Protein 1T5N (pdb70)

Sequence (7 aa):
WDTGDDGWDTGDDGWDTGDDGWDTGDDGWDTGDDGWDTGDDGWDTGDDGWDTGDDGWDTGDDGWDTGDDGWDTGDDGWDTGDDGWDTGDDGWDTGDDGWDTGDDGWDTGDDGWDTGDDG

Solvent-accessible surface area: 1669 Å² total

Secondary structure (DSSP, 8-state):
-------

Foldseek 3Di:
DDPPPVD

Structure (mmCIF, N/CA/C/O backbone):
data_1T5N
#
_entry.id   1T5N
#
_cell.length_a   1.000
_cell.length_b   1.000
_cell.length_c   1.000
_cell.angle_alpha   90.00
_cell.angle_beta   90.00
_cell.angle_gamma   90.00
#
_symmetry.space_group_name_H-M   'P 1'
#
loop_
_entity.id
_entity.type
_entity.pdbx_description
1 polymer DAPTOMYCIN
2 non-polymer 'DECANOIC ACID'
#
loop_
_atom_site.group_PDB
_atom_site.id
_atom_site.type_symbol
_atom_site.label_atom_id
_atom_site.label_alt_id
_atom_site.label_comp_id
_atom_site.label_asym_id
_atom_site.label_entity_id
_atom_site.label_seq_id
_atom_site.pdbx_PDB_ins_code
_atom_site.Cartn_x
_atom_site.Cartn_y
_atom_site.Cartn_z
_atom_site.occupancy
_atom_site.B_iso_or_equiv
_atom_site.auth_seq_id
_atom_site.auth_comp_id
_atom_site.auth_asym_id
_atom_site.auth_atom_id
_atom_site.pdbx_PDB_model_num
ATOM 1 N N . TRP A 1 1 ? -2.272 -6.540 0.733 1.00 0.00 2 TRP A N 1
ATOM 2 C CA . TRP A 1 1 ? -2.764 -5.636 -0.342 1.00 0.00 2 TRP A CA 1
ATOM 3 C C . TRP A 1 1 ? -1.648 -5.474 -1.423 1.00 0.00 2 TRP A C 1
ATOM 4 O O . TRP A 1 1 ? -1.823 -5.971 -2.537 1.00 0.00 2 TRP A O 1
ATOM 39 N N . ASP A 1 3 ? 0.843 -2.058 -1.561 1.00 0.00 4 ASP A N 1
ATOM 40 C CA . ASP A 1 3 ? 1.298 -0.686 -1.914 1.00 0.00 4 ASP A CA 1
ATOM 41 C C . ASP A 1 3 ? 2.580 -0.335 -1.096 1.00 0.00 4 ASP A C 1
ATOM 42 O O . ASP A 1 3 ? 3.623 -0.953 -1.317 1.00 0.00 4 ASP A O 1
ATOM 51 N N . THR A 1 4 ? 2.565 0.623 -0.142 1.00 0.00 5 THR A N 1
ATOM 52 C CA . THR A 1 4 ? 3.752 1.371 0.358 1.00 0.00 5 THR A CA 1
ATOM 53 C C . THR A 1 4 ? 3.648 2.903 0.085 1.00 0.00 5 THR A C 1
ATOM 54 O O . THR A 1 4 ? 3.981 3.327 -1.026 1.00 0.00 5 THR A O 1
ATOM 64 N N . GLY A 1 5 ? 3.207 3.776 1.013 1.00 0.00 6 GLY A N 1
ATOM 65 C CA . GLY A 1 5 ? 3.220 5.256 0.877 1.00 0.00 6 GLY A CA 1
ATOM 66 C C . GLY A 1 5 ? 2.155 5.669 -0.182 1.00 0.00 6 GLY A C 1
ATOM 67 O O . GLY A 1 5 ? 1.416 4.796 -0.646 1.00 0.00 6 GLY A O 1
ATOM 90 N N . ASP A 1 7 ? 0.449 5.694 -3.392 1.00 0.00 8 ASP A N 1
ATOM 91 C CA . ASP A 1 7 ? -0.964 6.155 -3.340 1.00 0.00 8 ASP A CA 1
ATOM 92 C C . ASP A 1 7 ? -1.853 4.979 -2.826 1.00 0.00 8 ASP A C 1
ATOM 93 O O . ASP A 1 7 ? -1.302 4.010 -2.296 1.00 0.00 8 ASP A O 1
ATOM 112 N N . ASP A 1 9 ? -6.308 3.119 -2.079 1.00 0.00 10 ASP A N 1
ATOM 113 C CA . ASP A 1 9 ? -7.734 3.343 -1.709 1.00 0.00 10 ASP A CA 1
ATOM 114 C C . ASP A 1 9 ? -7.855 3.481 -0.158 1.00 0.00 10 ASP A C 1
ATOM 115 O O . ASP A 1 9 ? -8.968 3.666 0.338 1.00 0.00 10 ASP A O 1
ATOM 124 N N . GLY A 1 10 ? -6.789 3.320 0.652 1.00 0.00 11 GLY A N 1
ATOM 125 C CA . GLY A 1 10 ? -6.734 3.677 2.095 1.00 0.00 11 GLY A CA 1
ATOM 126 C C . GLY A 1 10 ? -5.297 4.151 2.473 1.00 0.00 11 GLY A C 1
ATOM 127 O O . GLY A 1 10 ? -5.150 5.280 2.946 1.00 0.00 11 GLY A O 1
ATOM 214 N N . TRP A 1 1 ? 2.529 -8.456 -2.486 1.00 0.00 2 TRP A N 2
ATOM 215 C CA . TRP A 1 1 ? 1.177 -8.139 -1.952 1.00 0.00 2 TRP A CA 2
ATOM 216 C C . TRP A 1 1 ? 1.090 -6.609 -1.651 1.00 0.00 2 TRP A C 2
ATOM 217 O O . TRP A 1 1 ? 0.724 -5.848 -2.550 1.00 0.00 2 TRP A O 2
ATOM 252 N N . ASP A 1 3 ? 0.472 -2.387 -0.455 1.00 0.00 4 ASP A N 2
ATO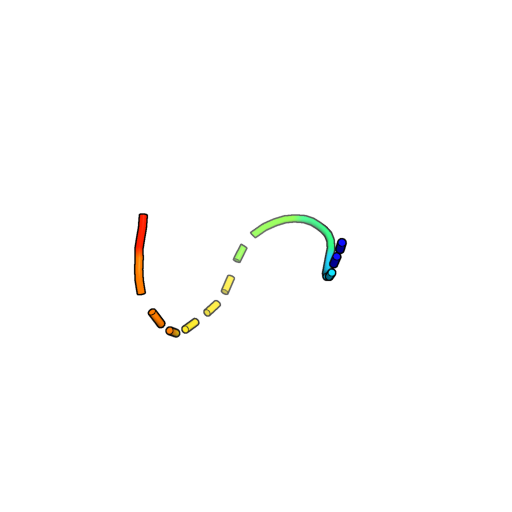M 253 C CA . ASP A 1 3 ? 0.440 -1.292 -1.463 1.00 0.00 4 ASP A CA 2
ATOM 254 C C . ASP A 1 3 ? 1.706 -0.399 -1.290 1.00 0.00 4 ASP A C 2
ATOM 255 O O . ASP A 1 3 ? 2.361 -0.089 -2.287 1.00 0.00 4 ASP A O 2
ATOM 264 N N . THR A 1 4 ? 2.129 0.009 -0.072 1.00 0.00 5 THR A N 2
ATOM 265 C CA . THR A 1 4 ? 3.495 0.507 0.242 1.00 0.00 5 THR A CA 2
ATOM 266 C C . THR A 1 4 ? 3.654 2.029 -0.067 1.00 0.00 5 THR A C 2
ATOM 267 O O . THR A 1 4 ? 3.969 2.376 -1.206 1.00 0.00 5 THR A O 2
ATOM 277 N N . GLY A 1 5 ? 3.388 2.977 0.855 1.00 0.00 6 GLY A N 2
ATOM 278 C CA . GLY A 1 5 ? 3.740 4.415 0.739 1.00 0.00 6 GLY A CA 2
ATOM 279 C C . GLY A 1 5 ? 2.610 5.154 -0.040 1.00 0.00 6 GLY A C 2
ATOM 280 O O . GLY A 1 5 ? 1.446 4.773 0.114 1.00 0.00 6 GLY A O 2
ATOM 303 N N . ASP A 1 7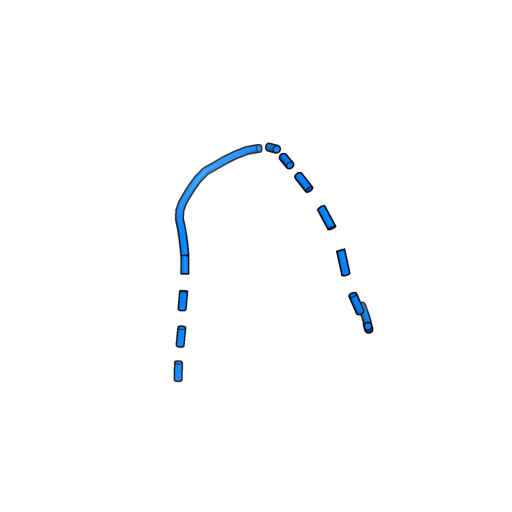 ? -0.352 6.413 -2.249 1.00 0.00 8 ASP A N 2
ATOM 304 C CA . ASP A 1 7 ? -1.521 5.969 -3.055 1.00 0.00 8 ASP A CA 2
ATOM 305 C C . ASP A 1 7 ? -2.306 4.889 -2.249 1.00 0.00 8 ASP A C 2
ATOM 306 O O . ASP A 1 7 ? -1.739 4.313 -1.320 1.00 0.00 8 ASP A O 2
ATOM 325 N N . ASP A 1 9 ? -7.025 4.002 -1.184 1.00 0.00 10 ASP A N 2
ATOM 326 C CA . ASP A 1 9 ? -8.290 4.777 -1.049 1.00 0.00 10 ASP A CA 2
ATOM 327 C C . ASP A 1 9 ? -8.367 5.416 0.376 1.00 0.00 10 ASP A C 2
ATOM 328 O O . ASP A 1 9 ? -9.342 6.106 0.673 1.00 0.00 10 ASP A O 2
ATOM 337 N N . GLY A 1 10 ? -7.397 5.195 1.292 1.00 0.00 11 GLY A N 2
ATOM 338 C CA . GLY A 1 10 ? -7.059 6.065 2.448 1.00 0.00 11 GLY A CA 2
ATOM 339 C C . GLY A 1 10 ? -5.833 6.964 2.095 1.00 0.00 11 GLY A C 2
ATOM 340 O O . GLY A 1 10 ? -6.030 8.019 1.484 1.00 0.00 11 GLY A O 2
ATOM 427 N N . TRP A 1 1 ? -1.836 -6.801 -2.509 1.00 0.00 2 TRP A N 3
ATOM 428 C CA . TRP A 1 1 ? -0.756 -5.969 -3.102 1.00 0.00 2 TRP A CA 3
ATOM 429 C C . TRP A 1 1 ? 0.408 -5.825 -2.071 1.00 0.00 2 TRP A C 3
ATOM 430 O O . TRP A 1 1 ? 1.387 -6.567 -2.166 1.00 0.00 2 TRP A O 3
ATOM 465 N N . ASP A 1 3 ? 1.139 -2.001 -1.187 1.00 0.00 4 ASP A N 3
ATOM 466 C CA . ASP A 1 3 ? 1.502 -0.893 -2.113 1.00 0.00 4 ASP A CA 3
ATOM 467 C C . ASP A 1 3 ? 2.461 0.095 -1.381 1.00 0.00 4 ASP A C 3
ATOM 468 O O . ASP A 1 3 ? 3.421 0.562 -1.994 1.00 0.00 4 ASP A O 3
ATOM 477 N N . THR A 1 4 ? 2.243 0.484 -0.106 1.00 0.00 5 THR A N 3
ATOM 478 C CA . THR A 1 4 ? 3.292 0.955 0.839 1.00 0.00 5 THR A CA 3
ATOM 479 C C . THR A 1 4 ? 3.483 2.503 0.788 1.00 0.00 5 THR A C 3
ATOM 480 O O . THR A 1 4 ? 4.322 2.985 0.020 1.00 0.00 5 THR A O 3
ATOM 490 N N . GLY A 1 5 ? 2.672 3.337 1.469 1.00 0.00 6 GLY A N 3
ATOM 491 C CA . GLY A 1 5 ? 2.531 4.796 1.222 1.00 0.00 6 GLY A CA 3
ATOM 492 C C . GLY A 1 5 ? 2.295 5.032 -0.299 1.00 0.00 6 GLY A C 3
ATOM 493 O O . GLY A 1 5 ? 2.029 4.064 -1.017 1.00 0.00 6 GLY A O 3
ATOM 516 N N . ASP A 1 7 ? 0.517 4.894 -3.267 1.00 0.00 8 ASP A N 3
ATOM 517 C CA . ASP A 1 7 ? -0.691 4.284 -3.886 1.00 0.00 8 ASP A CA 3
ATOM 518 C C . ASP A 1 7 ? -1.550 3.626 -2.764 1.00 0.00 8 ASP A C 3
ATOM 519 O O . ASP A 1 7 ? -0.999 3.298 -1.711 1.00 0.00 8 ASP A O 3
ATOM 538 N N . ASP A 1 9 ? -5.958 3.001 -0.922 1.00 0.00 10 ASP A N 3
ATOM 539 C CA . ASP A 1 9 ? -7.207 3.799 -0.754 1.00 0.00 10 ASP A CA 3
ATOM 540 C C . ASP A 1 9 ? -6.996 4.880 0.357 1.00 0.00 10 ASP A C 3
ATOM 541 O O . ASP A 1 9 ? -7.755 5.850 0.397 1.00 0.00 10 ASP A O 3
ATOM 550 N N . GLY A 1 10 ? -5.934 4.833 1.186 1.00 0.00 11 GLY A N 3
ATOM 551 C CA . GLY A 1 10 ? -5.785 5.619 2.440 1.00 0.00 11 GLY A CA 3
ATOM 552 C C . GLY A 1 10 ? -6.150 4.737 3.672 1.00 0.00 11 GLY A C 3
ATOM 553 O O . GLY A 1 10 ? -7.342 4.549 3.933 1.00 0.00 11 GLY A O 3
ATOM 640 N N . TRP A 1 1 ? 1.126 -6.052 -3.836 1.00 0.00 2 TRP A N 4
ATOM 641 C CA . TRP A 1 1 ? -0.168 -6.370 -3.155 1.00 0.00 2 TRP A CA 4
ATOM 642 C C . TRP A 1 1 ? -0.331 -5.344 -1.985 1.00 0.00 2 TRP A C 4
ATOM 643 O O . TRP A 1 1 ? -0.942 -4.289 -2.245 1.00 0.00 2 TRP A O 4
ATOM 678 N N . ASP A 1 3 ? 0.087 -2.136 -0.513 1.00 0.00 4 ASP A N 4
ATOM 679 C CA . ASP A 1 3 ? 0.177 -0.987 -1.455 1.00 0.00 4 ASP A CA 4
ATOM 680 C C . ASP A 1 3 ? 1.415 -0.114 -1.090 1.00 0.00 4 ASP A C 4
ATOM 681 O O . ASP A 1 3 ? 2.111 0.343 -1.999 1.00 0.00 4 ASP A O 4
ATOM 690 N N . THR A 1 4 ? 1.679 0.251 0.183 1.00 0.00 5 THR A N 4
ATOM 691 C CA . THR A 1 4 ? 3.021 0.629 0.706 1.00 0.00 5 THR A CA 4
ATOM 692 C C . THR A 1 4 ? 3.312 2.155 0.550 1.00 0.00 5 THR A C 4
ATOM 693 O O . THR A 1 4 ? 4.211 2.548 -0.202 1.00 0.00 5 THR A O 4
ATOM 703 N N . GLY A 1 5 ? 2.636 3.073 1.275 1.00 0.00 6 GLY A N 4
ATOM 704 C CA . GLY A 1 5 ? 2.639 4.537 1.024 1.00 0.00 6 GLY A CA 4
ATOM 705 C C . GLY A 1 5 ? 2.320 4.794 -0.479 1.00 0.00 6 GLY A C 4
ATOM 706 O O . GLY A 1 5 ? 1.814 3.887 -1.143 1.00 0.00 6 GLY A O 4
ATOM 729 N N . AS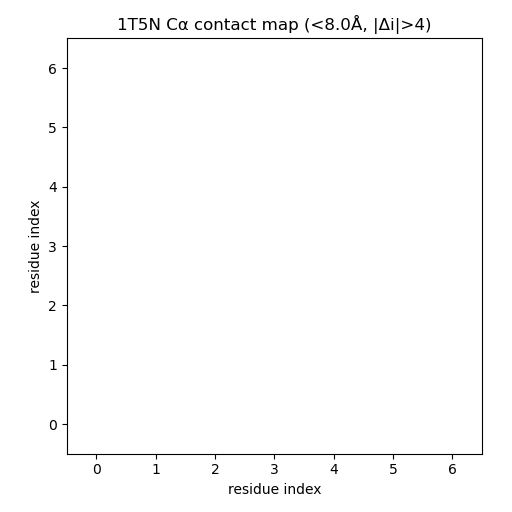P A 1 7 ? 0.076 5.699 -3.681 1.00 0.00 8 ASP A N 4
ATOM 730 C CA . ASP A 1 7 ? -1.370 5.688 -4.038 1.00 0.00 8 ASP A CA 4
ATOM 731 C C . ASP A 1 7 ? -2.107 4.681 -3.103 1.00 0.00 8 ASP A C 4
ATOM 732 O O . ASP A 1 7 ? -1.446 3.799 -2.547 1.00 0.00 8 ASP A O 4
ATOM 751 N N . ASP A 1 9 ? -6.644 2.944 -1.879 1.00 0.00 10 ASP A N 4
ATOM 752 C CA . ASP A 1 9 ? -7.914 3.345 -1.218 1.00 0.00 10 ASP A CA 4
ATOM 753 C C . ASP A 1 9 ? -7.591 4.400 -0.092 1.00 0.00 10 ASP A C 4
ATOM 754 O O . ASP A 1 9 ? -7.810 5.592 -0.301 1.00 0.00 10 ASP A O 4
ATOM 763 N N . GLY A 1 10 ? -6.969 4.000 1.031 1.00 0.00 11 GLY A N 4
ATOM 764 C CA . GLY A 1 10 ? -6.822 4.779 2.288 1.00 0.00 11 GLY A CA 4
ATOM 765 C C . GLY A 1 10 ? -5.464 5.542 2.290 1.00 0.00 11 GLY A C 4
ATOM 766 O O . GLY A 1 10 ? -5.476 6.775 2.372 1.00 0.00 11 GLY A O 4
ATOM 853 N N . TRP A 1 1 ? -1.975 -7.483 -0.111 1.00 0.00 2 TRP A N 5
A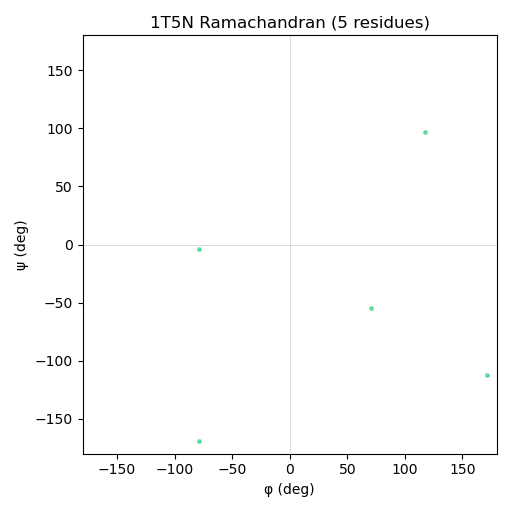TOM 854 C CA . TRP A 1 1 ? -2.781 -6.424 -0.767 1.00 0.00 2 TRP A CA 5
ATOM 855 C C . TRP A 1 1 ? -1.883 -5.318 -1.416 1.00 0.00 2 TRP A C 5
ATOM 856 O O . TRP A 1 1 ? -1.507 -5.460 -2.580 1.00 0.00 2 TRP A O 5
ATOM 891 N N . ASP A 1 3 ? 0.515 -1.102 -1.674 1.00 0.00 4 ASP A N 5
ATOM 892 C CA . ASP A 1 3 ? 1.716 -0.701 -2.454 1.00 0.00 4 ASP A CA 5
ATOM 893 C C . ASP A 1 3 ? 2.913 -0.467 -1.483 1.00 0.00 4 ASP A C 5
ATOM 894 O O . ASP A 1 3 ? 3.917 -1.174 -1.597 1.00 0.00 4 ASP A O 5
ATOM 903 N N . THR A 1 4 ? 2.926 0.547 -0.595 1.00 0.00 5 THR A N 5
ATOM 904 C CA . THR A 1 4 ? 4.140 1.139 0.030 1.00 0.00 5 THR A CA 5
ATOM 905 C C . THR A 1 4 ? 4.257 2.673 -0.228 1.00 0.00 5 THR A C 5
ATOM 906 O O . THR A 1 4 ? 4.655 3.062 -1.329 1.00 0.00 5 THR A O 5
ATOM 916 N N . GLY A 1 5 ? 3.883 3.585 0.693 1.00 0.00 6 GLY A N 5
ATOM 917 C CA . GLY A 1 5 ? 4.188 5.038 0.645 1.00 0.00 6 GLY A CA 5
ATOM 918 C C . GLY A 1 5 ? 2.937 5.796 0.106 1.00 0.00 6 GLY A C 5
ATOM 919 O O . GLY A 1 5 ? 1.819 5.320 0.333 1.00 0.00 6 GLY A O 5
ATOM 942 N N . ASP A 1 7 ? -0.280 6.920 -1.858 1.00 0.00 8 ASP A N 5
ATOM 943 C CA . ASP A 1 7 ? -1.396 6.316 -2.634 1.00 0.00 8 ASP A CA 5
ATOM 944 C C . ASP A 1 7 ? -1.984 5.122 -1.820 1.00 0.00 8 ASP A C 5
ATOM 945 O O . ASP A 1 7 ? -1.816 5.098 -0.598 1.00 0.00 8 ASP A O 5
ATOM 964 N N . ASP A 1 9 ? -5.494 1.831 -1.394 1.00 0.00 10 ASP A N 5
ATOM 965 C CA . ASP A 1 9 ? -6.971 1.752 -1.574 1.00 0.00 10 ASP A CA 5
ATOM 966 C C . ASP A 1 9 ? -7.683 2.514 -0.412 1.00 0.00 10 ASP A C 5
ATOM 967 O O . ASP A 1 9 ? -8.914 2.574 -0.403 1.00 0.00 10 ASP A O 5
ATOM 976 N N . GLY A 1 10 ? -6.988 3.036 0.623 1.00 0.00 11 GLY A N 5
ATOM 977 C CA . GLY A 1 10 ? -7.541 3.988 1.625 1.00 0.00 11 GLY A CA 5
ATOM 978 C C . GLY A 1 10 ? -6.421 4.480 2.591 1.00 0.00 11 GLY A C 5
ATOM 979 O O . GLY A 1 10 ? -6.730 4.827 3.733 1.00 0.00 11 GLY A O 5
ATOM 1066 N N . TRP A 1 1 ? -2.094 -7.226 -1.622 1.00 0.00 2 TRP A N 6
ATOM 1067 C CA . TRP A 1 1 ? -0.787 -6.722 -2.118 1.00 0.00 2 TRP A CA 6
ATOM 1068 C C . TRP A 1 1 ? 0.026 -6.138 -0.922 1.00 0.00 2 TRP A C 6
ATOM 1069 O O . TRP A 1 1 ? 0.996 -6.763 -0.491 1.00 0.00 2 TRP A O 6
ATOM 1104 N N . ASP A 1 3 ? 0.434 -1.657 -0.512 1.00 0.00 4 ASP A N 6
ATOM 1105 C CA . ASP A 1 3 ? 0.520 -0.694 -1.644 1.00 0.00 4 ASP A CA 6
ATOM 1106 C C . ASP A 1 3 ? 1.875 0.074 -1.564 1.00 0.00 4 ASP A C 6
ATOM 1107 O O . ASP A 1 3 ? 2.521 0.251 -2.600 1.00 0.00 4 ASP A O 6
ATOM 1116 N N . THR A 1 4 ? 2.352 0.568 -0.402 1.00 0.00 5 THR A N 6
ATOM 1117 C CA . THR A 1 4 ? 3.778 0.891 -0.126 1.00 0.00 5 THR A CA 6
ATOM 1118 C C . THR A 1 4 ? 4.092 2.406 -0.318 1.00 0.00 5 THR A C 6
ATOM 1119 O O . THR A 1 4 ? 4.459 2.810 -1.427 1.00 0.00 5 THR A O 6
ATOM 1129 N N . GLY A 1 5 ? 3.921 3.302 0.676 1.00 0.00 6 GLY A N 6
ATOM 1130 C CA . GLY A 1 5 ? 4.121 4.769 0.563 1.00 0.00 6 GLY A CA 6
ATOM 1131 C C . GLY A 1 5 ? 2.982 5.371 -0.312 1.00 0.00 6 GLY A C 6
ATOM 1132 O O . GLY A 1 5 ? 2.020 4.657 -0.606 1.00 0.00 6 GLY A O 6
ATOM 1155 N N . ASP A 1 7 ? 0.103 5.864 -2.304 1.00 0.00 8 ASP A N 6
ATOM 1156 C CA . ASP A 1 7 ? -0.846 5.419 -3.362 1.00 0.00 8 ASP A CA 6
ATOM 1157 C C . ASP A 1 7 ? -2.048 4.695 -2.683 1.00 0.00 8 ASP A C 6
ATOM 1158 O O . ASP A 1 7 ? -1.887 4.203 -1.563 1.00 0.00 8 ASP A O 6
ATOM 1177 N N . ASP A 1 9 ? -6.615 3.425 -2.138 1.00 0.00 10 ASP A N 6
ATOM 1178 C CA . ASP A 1 9 ? -7.895 4.064 -1.717 1.00 0.00 10 ASP A CA 6
ATOM 1179 C C . ASP A 1 9 ? -7.840 4.397 -0.192 1.00 0.00 10 ASP A C 6
ATOM 1180 O O . ASP A 1 9 ? -8.706 5.129 0.289 1.00 0.00 10 ASP A O 6
ATOM 1189 N N . GLY A 1 10 ? -6.826 3.969 0.588 1.00 0.00 11 GLY A N 6
ATOM 1190 C CA . GLY A 1 10 ? -6.749 4.132 2.065 1.00 0.00 11 GLY A CA 6
ATOM 1191 C C . GLY A 1 10 ? -5.824 3.042 2.686 1.00 0.00 11 GLY A C 6
ATOM 1192 O O . GLY A 1 10 ? -6.287 1.915 2.881 1.00 0.00 11 GLY A O 6
ATOM 1279 N N . TRP A 1 1 ? -4.407 -5.802 0.184 1.00 0.00 2 TRP A N 7
ATOM 1280 C CA . TRP A 1 1 ? -3.071 -6.214 -0.323 1.00 0.00 2 TRP A CA 7
ATOM 1281 C C . TRP A 1 1 ? -2.007 -5.168 0.143 1.00 0.00 2 TRP A C 7
ATOM 1282 O O . TRP A 1 1 ? -1.523 -5.287 1.270 1.00 0.00 2 TRP A O 7
ATOM 1317 N N . ASP A 1 3 ? -0.621 -0.686 -0.345 1.00 0.00 4 ASP A N 7
ATOM 1318 C CA . ASP A 1 3 ? -0.046 -0.327 -1.670 1.00 0.00 4 ASP A CA 7
ATOM 1319 C C . ASP A 1 3 ? 1.468 0.012 -1.499 1.00 0.00 4 ASP A C 7
ATOM 1320 O O . ASP A 1 3 ? 2.287 -0.530 -2.243 1.00 0.00 4 ASP A O 7
ATOM 1329 N N . THR A 1 4 ? 1.896 0.918 -0.595 1.00 0.00 5 THR A N 7
ATOM 1330 C CA . THR A 1 4 ? 3.303 1.375 -0.434 1.00 0.00 5 THR A CA 7
ATOM 1331 C C . THR A 1 4 ? 3.446 2.922 -0.558 1.00 0.00 5 THR A C 7
ATOM 1332 O O . THR A 1 4 ? 3.509 3.424 -1.681 1.00 0.00 5 THR A O 7
ATOM 1342 N N . GLY A 1 5 ? 3.497 3.728 0.524 1.00 0.00 6 GLY A N 7
ATOM 1343 C CA . GLY A 1 5 ? 3.930 5.149 0.519 1.00 0.00 6 GLY A CA 7
ATOM 1344 C C . GLY A 1 5 ? 2.765 6.030 -0.020 1.00 0.00 6 GLY A C 7
ATOM 1345 O O . GLY A 1 5 ? 1.607 5.622 0.100 1.00 0.00 6 GLY A O 7
ATOM 1368 N N . ASP A 1 7 ? -0.415 7.277 -1.581 1.00 0.00 8 ASP A N 7
ATOM 1369 C CA . ASP A 1 7 ? -1.583 7.088 -2.484 1.00 0.00 8 ASP A CA 7
ATOM 1370 C C . ASP A 1 7 ? -1.946 5.571 -2.520 1.00 0.00 8 ASP A C 7
ATOM 1371 O O . ASP A 1 7 ? -1.199 4.770 -1.957 1.00 0.00 8 ASP A O 7
ATOM 1390 N N . ASP A 1 9 ? -5.327 2.158 -3.042 1.00 0.00 10 ASP A N 7
ATOM 1391 C CA . ASP A 1 9 ? -6.721 1.830 -2.628 1.00 0.00 10 ASP A CA 7
ATOM 1392 C C . ASP A 1 9 ? -6.779 1.648 -1.077 1.00 0.00 10 ASP A C 7
ATOM 1393 O O . ASP A 1 9 ? -7.880 1.624 -0.522 1.00 0.00 10 ASP A O 7
ATOM 1402 N N . GLY A 1 10 ? -5.659 1.640 -0.324 1.00 0.00 11 GLY A N 7
ATOM 1403 C CA . GLY A 1 10 ? -5.597 1.365 1.136 1.00 0.00 11 GLY A CA 7
ATOM 1404 C C . GLY A 1 10 ? -5.008 2.601 1.886 1.00 0.00 11 GLY A C 7
ATOM 1405 O O . GLY A 1 10 ? -5.686 3.631 1.946 1.00 0.00 11 GLY A O 7
ATOM 1492 N N . TRP A 1 1 ? -1.399 -7.987 -0.068 1.00 0.00 2 TRP A N 8
ATOM 1493 C CA . TRP A 1 1 ? -2.088 -6.668 -0.038 1.00 0.00 2 TRP A CA 8
ATOM 1494 C C . TRP A 1 1 ? -1.276 -5.645 -0.892 1.00 0.00 2 TRP A C 8
ATOM 1495 O O . TRP A 1 1 ? -1.743 -5.252 -1.963 1.00 0.00 2 TRP A O 8
ATOM 1530 N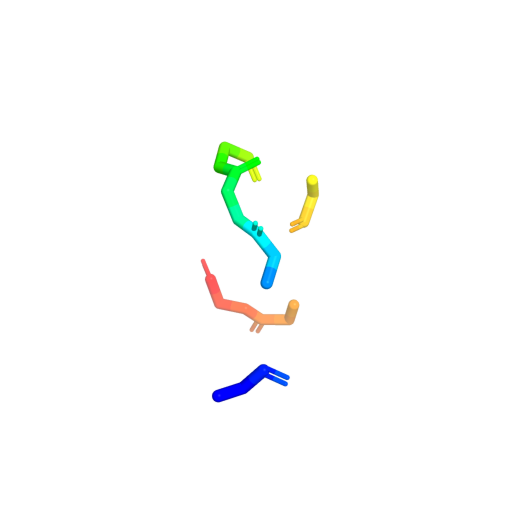 N . ASP A 1 3 ? 0.149 -1.286 -0.184 1.00 0.00 4 ASP A N 8
ATOM 1531 C CA . ASP A 1 3 ? 0.735 -0.724 -1.430 1.00 0.00 4 ASP A CA 8
ATOM 1532 C C . ASP A 1 3 ? 2.211 -0.298 -1.164 1.00 0.00 4 ASP A C 8
ATOM 1533 O O . ASP A 1 3 ? 3.118 -0.906 -1.736 1.00 0.00 4 ASP A O 8
ATOM 1542 N N . THR A 1 4 ? 2.530 0.634 -0.240 1.00 0.00 5 THR A N 8
ATOM 1543 C CA . THR A 1 4 ? 3.824 1.363 -0.150 1.00 0.00 5 THR A CA 8
ATOM 1544 C C . THR A 1 4 ? 3.659 2.898 -0.369 1.00 0.00 5 THR A C 8
ATOM 1545 O O . THR A 1 4 ? 3.493 3.317 -1.518 1.00 0.00 5 THR A O 8
ATOM 1555 N N . GLY A 1 5 ? 3.585 3.769 0.658 1.00 0.00 6 GLY A N 8
ATOM 1556 C CA . GLY A 1 5 ? 3.924 5.213 0.590 1.00 0.00 6 GLY A CA 8
ATOM 1557 C C . GLY A 1 5 ? 2.810 5.962 -0.201 1.00 0.00 6 GLY A C 8
ATOM 1558 O O . GLY A 1 5 ? 1.658 5.520 -0.150 1.00 0.00 6 GLY A O 8
ATOM 1581 N N . ASP A 1 7 ? 0.088 6.990 -2.906 1.00 0.00 8 ASP A N 8
ATOM 1582 C CA . ASP A 1 7 ? -0.813 6.395 -3.935 1.00 0.00 8 ASP A CA 8
ATOM 1583 C C . ASP A 1 7 ? -1.758 5.373 -3.227 1.00 0.00 8 ASP A C 8
ATOM 1584 O O . ASP A 1 7 ? -1.221 4.540 -2.472 1.00 0.00 8 ASP A O 8
ATOM 1603 N N . ASP A 1 9 ? -6.371 3.891 -2.094 1.00 0.00 10 ASP A N 8
ATOM 1604 C CA . ASP A 1 9 ? -7.770 4.266 -1.742 1.00 0.00 10 ASP A CA 8
ATOM 1605 C C . ASP A 1 9 ? -8.011 4.026 -0.216 1.00 0.00 10 ASP A C 8
ATOM 1606 O O . ASP A 1 9 ? -8.994 4.540 0.321 1.00 0.00 10 ASP A O 8
ATOM 1615 N N . GLY A 1 10 ? -7.116 3.360 0.542 1.00 0.00 11 GLY A N 8
ATOM 1616 C CA . GLY A 1 10 ? -7.340 2.901 1.938 1.00 0.00 11 GLY A CA 8
ATOM 1617 C C . GLY A 1 10 ? -6.054 3.141 2.789 1.00 0.00 11 GLY A C 8
ATOM 1618 O O . GLY A 1 10 ? -6.159 3.717 3.874 1.00 0.00 11 GLY A O 8
ATOM 1705 N N . TRP A 1 1 ? 0.662 -8.587 -2.577 1.00 0.00 2 TRP A N 9
ATOM 1706 C CA . TRP A 1 1 ? 1.718 -7.545 -2.474 1.00 0.00 2 TRP A CA 9
ATOM 1707 C C . TRP A 1 1 ? 1.599 -6.831 -1.091 1.00 0.00 2 TRP A C 9
ATOM 1708 O O . TRP A 1 1 ? 2.228 -7.283 -0.131 1.00 0.00 2 TRP A O 9
ATOM 1743 N N . ASP A 1 3 ? 0.481 -2.293 -0.559 1.00 0.00 4 ASP A N 9
ATOM 1744 C CA . ASP A 1 3 ? 0.694 -1.183 -1.527 1.00 0.00 4 ASP A CA 9
ATOM 1745 C C . ASP A 1 3 ? 1.985 -0.401 -1.136 1.00 0.00 4 ASP A C 9
ATOM 1746 O O . ASP A 1 3 ? 2.774 -0.065 -2.022 1.00 0.00 4 ASP A O 9
ATOM 1755 N N . THR A 1 4 ? 2.264 -0.078 0.147 1.00 0.00 5 THR A N 9
ATOM 1756 C CA . THR A 1 4 ? 3.634 0.135 0.693 1.00 0.00 5 THR A CA 9
ATOM 1757 C C . THR A 1 4 ? 4.227 1.518 0.275 1.00 0.00 5 THR A C 9
ATOM 1758 O O . THR A 1 4 ? 5.265 1.576 -0.392 1.00 0.00 5 THR A O 9
ATOM 1768 N N . GLY A 1 5 ? 3.666 2.674 0.692 1.00 0.00 6 GLY A N 9
ATOM 1769 C CA . GLY A 1 5 ? 3.984 4.024 0.157 1.00 0.00 6 GLY A CA 9
ATOM 1770 C C . GLY A 1 5 ? 2.654 4.758 -0.185 1.00 0.00 6 GLY A C 9
ATOM 1771 O O . GLY A 1 5 ? 1.589 4.274 0.208 1.00 0.00 6 GLY A O 9
ATOM 1794 N N . ASP A 1 7 ? -0.307 6.411 -2.456 1.00 0.00 8 ASP A N 9
ATOM 1795 C CA . ASP A 1 7 ? -1.746 6.483 -2.835 1.00 0.00 8 ASP A CA 9
ATOM 1796 C C . ASP A 1 7 ? -2.455 5.178 -2.359 1.00 0.00 8 ASP A C 9
ATOM 1797 O O . ASP A 1 7 ? -1.760 4.224 -2.000 1.00 0.00 8 ASP A O 9
ATOM 1816 N N . ASP A 1 9 ? -6.884 3.513 -1.293 1.00 0.00 10 ASP A N 9
ATOM 1817 C CA . ASP A 1 9 ? -8.295 3.931 -1.053 1.00 0.00 10 ASP A CA 9
ATOM 1818 C C . ASP A 1 9 ? -8.368 4.818 0.229 1.00 0.00 10 ASP A C 9
ATOM 1819 O O . ASP A 1 9 ? -9.449 5.315 0.551 1.00 0.00 10 ASP A O 9
ATOM 1828 N N . GLY A 1 10 ? -7.279 5.046 0.993 1.00 0.00 11 GLY A N 9
ATOM 1829 C CA . GLY A 1 10 ? -7.253 5.871 2.231 1.00 0.00 11 GLY A CA 9
ATOM 1830 C C . GLY A 1 10 ? -5.846 6.519 2.413 1.00 0.00 11 GLY A C 9
ATOM 1831 O O . GLY A 1 10 ? -5.771 7.734 2.611 1.00 0.00 11 GLY A O 9
ATOM 1918 N N . TRP A 1 1 ? 2.144 -8.396 -0.786 1.00 0.00 2 TRP A N 10
ATOM 1919 C CA . TRP A 1 1 ? 0.699 -8.258 -0.463 1.00 0.00 2 TRP A CA 10
ATOM 1920 C C . TRP A 1 1 ? 0.180 -6.885 -1.008 1.00 0.00 2 TRP A C 10
ATOM 1921 O O . TRP A 1 1 ? -0.475 -6.885 -2.052 1.00 0.00 2 TRP A O 10
ATOM 1956 N N . ASP A 1 3 ? -0.127 -2.001 -1.095 1.00 0.00 4 ASP A N 10
ATOM 1957 C CA . ASP A 1 3 ? 0.244 -0.969 -2.101 1.00 0.00 4 ASP A CA 10
ATOM 1958 C C . ASP A 1 3 ? 1.586 -0.293 -1.682 1.00 0.00 4 ASP A C 10
ATOM 1959 O O . ASP A 1 3 ? 2.487 -0.207 -2.521 1.00 0.00 4 ASP A O 10
ATOM 1968 N N . THR A 1 4 ? 1.771 0.245 -0.458 1.00 0.00 5 THR A N 10
ATOM 1969 C CA . THR A 1 4 ? 3.011 0.934 -0.001 1.00 0.00 5 THR A CA 10
ATOM 1970 C C . THR A 1 4 ? 2.900 2.485 -0.116 1.00 0.00 5 THR A C 10
ATOM 1971 O O . THR A 1 4 ? 3.085 3.007 -1.223 1.00 0.00 5 THR A O 10
ATOM 1981 N N . GLY A 1 5 ? 2.586 3.280 0.928 1.00 0.00 6 GLY A N 10
ATOM 1982 C CA . GLY A 1 5 ? 2.796 4.751 0.969 1.00 0.00 6 GLY A CA 10
ATOM 1983 C C . GLY A 1 5 ? 2.031 5.398 -0.227 1.00 0.00 6 GLY A C 10
ATOM 1984 O O . GLY A 1 5 ? 1.068 4.790 -0.703 1.00 0.00 6 GLY A O 10
ATOM 2007 N N . ASP A 1 7 ? 0.289 6.283 -3.228 1.00 0.00 8 ASP A N 10
ATOM 2008 C CA . ASP A 1 7 ? -0.895 6.170 -4.124 1.00 0.00 8 ASP A CA 10
ATOM 2009 C C . ASP A 1 7 ? -1.934 5.215 -3.461 1.00 0.00 8 ASP A C 10
ATOM 2010 O O . ASP A 1 7 ? -1.560 4.470 -2.551 1.00 0.00 8 ASP A O 10
ATOM 2029 N N . ASP A 1 9 ? -6.096 4.594 -1.805 1.00 0.00 10 ASP A N 10
ATOM 2030 C CA . ASP A 1 9 ? -7.537 4.607 -1.431 1.00 0.00 10 ASP A CA 10
ATOM 2031 C C . ASP A 1 9 ? -7.710 4.557 0.128 1.00 0.00 10 ASP A C 10
ATOM 2032 O O . ASP A 1 9 ? -8.709 5.065 0.637 1.00 0.00 10 ASP A O 10
ATOM 2041 N N . GLY A 1 10 ? -6.721 4.077 0.909 1.00 0.00 11 GLY A N 10
ATOM 2042 C CA . GLY A 1 10 ? -6.539 4.338 2.360 1.00 0.00 11 GLY A CA 10
ATOM 2043 C C . GLY A 1 10 ? -5.134 4.967 2.616 1.00 0.00 11 GLY A C 10
ATOM 2044 O O . GLY A 1 10 ? -4.918 6.110 2.208 1.00 0.00 11 GLY A O 10
ATOM 2131 N N . TRP A 1 1 ? 3.120 -8.504 -0.665 1.00 0.00 2 TRP A N 11
ATOM 2132 C CA . TRP A 1 1 ? 1.640 -8.457 -0.571 1.00 0.00 2 TRP A CA 11
ATOM 2133 C C . TRP A 1 1 ? 1.099 -7.059 -1.020 1.00 0.00 2 TRP A C 11
ATOM 2134 O O . TRP A 1 1 ? 0.725 -6.899 -2.181 1.00 0.00 2 TRP A O 11
ATOM 2169 N N . ASP A 1 3 ? -0.140 -2.412 -0.689 1.00 0.00 4 ASP A N 11
ATOM 2170 C CA . ASP A 1 3 ? -0.201 -1.347 -1.727 1.00 0.00 4 ASP A CA 11
ATOM 2171 C C . ASP A 1 3 ? 1.100 -0.492 -1.669 1.00 0.00 4 ASP A C 11
ATOM 2172 O O . ASP A 1 3 ? 1.631 -0.151 -2.730 1.00 0.00 4 ASP A O 11
ATOM 2181 N N . THR A 1 4 ? 1.624 -0.048 -0.506 1.00 0.00 5 THR A N 11
ATOM 2182 C CA . THR A 1 4 ? 3.042 0.363 -0.307 1.00 0.00 5 THR A CA 11
ATOM 2183 C C . THR A 1 4 ? 3.291 1.845 -0.724 1.00 0.00 5 THR A C 11
ATOM 2184 O O . THR A 1 4 ? 3.464 2.103 -1.920 1.00 0.00 5 THR A O 11
ATOM 2194 N N . GLY A 1 5 ? 3.261 2.862 0.162 1.00 0.00 6 GLY A N 11
ATOM 2195 C CA . GLY A 1 5 ? 3.895 4.192 -0.034 1.00 0.00 6 GLY A CA 11
ATOM 2196 C C . GLY A 1 5 ? 2.792 5.240 -0.370 1.00 0.00 6 GLY A C 11
ATOM 2197 O O . GLY A 1 5 ? 1.660 5.076 0.087 1.00 0.00 6 GLY A O 11
ATOM 2220 N N . ASP A 1 7 ? 0.200 6.667 -2.215 1.00 0.00 8 ASP A N 11
ATOM 2221 C CA . ASP A 1 7 ? -1.174 6.833 -2.761 1.00 0.00 8 ASP A CA 11
ATOM 2222 C C . ASP A 1 7 ? -2.101 5.747 -2.132 1.00 0.00 8 ASP A C 11
ATOM 2223 O O . ASP A 1 7 ? -1.704 5.116 -1.151 1.00 0.00 8 ASP A O 11
ATOM 2242 N N . ASP A 1 9 ? -6.660 4.057 -1.712 1.00 0.00 10 ASP A N 11
ATOM 2243 C CA . ASP A 1 9 ? -8.071 4.527 -1.589 1.00 0.00 10 ASP A CA 11
ATOM 2244 C C . ASP A 1 9 ? -8.324 5.043 -0.138 1.00 0.00 10 ASP A C 11
ATOM 2245 O O . ASP A 1 9 ? -9.445 5.461 0.157 1.00 0.00 10 ASP A O 11
ATOM 2254 N N . GLY A 1 10 ? -7.389 4.929 0.831 1.00 0.00 11 GLY A N 11
ATOM 2255 C CA . GLY A 1 10 ? -7.479 5.552 2.178 1.00 0.00 11 GLY A CA 11
ATOM 2256 C C . GLY A 1 10 ? -6.227 5.201 3.033 1.00 0.00 11 GLY A C 11
ATOM 2257 O O . GLY A 1 10 ? -6.380 4.969 4.238 1.00 0.00 11 GLY A O 11
ATOM 2344 N N . TRP A 1 1 ? 2.410 -7.386 -2.542 1.00 0.00 2 TRP A N 12
ATOM 2345 C CA . TRP A 1 1 ? 1.389 -6.886 -1.583 1.00 0.00 2 TRP A CA 12
ATOM 2346 C C . TRP A 1 1 ? 0.362 -5.994 -2.346 1.00 0.00 2 TRP A C 12
ATOM 2347 O O . TRP A 1 1 ? -0.747 -6.458 -2.617 1.00 0.00 2 TRP A O 12
ATOM 2382 N N . ASP A 1 3 ? -0.788 -2.004 -1.488 1.00 0.00 4 ASP A N 12
ATOM 2383 C CA . ASP A 1 3 ? -0.620 -0.733 -0.735 1.00 0.00 4 ASP A CA 12
ATOM 2384 C C . ASP A 1 3 ? 0.785 -0.713 -0.060 1.00 0.00 4 ASP A C 12
ATOM 2385 O O . ASP A 1 3 ? 1.508 -1.708 -0.146 1.00 0.00 4 ASP A O 12
ATOM 2394 N N . THR A 1 4 ? 1.177 0.322 0.718 1.00 0.00 5 THR A N 12
ATOM 2395 C CA . THR A 1 4 ? 2.582 0.644 1.085 1.00 0.00 5 THR A CA 12
ATOM 2396 C C . THR A 1 4 ? 2.935 2.143 0.831 1.00 0.00 5 THR A C 12
ATOM 2397 O O . THR A 1 4 ? 3.538 2.472 -0.195 1.00 0.00 5 THR A O 12
ATOM 2407 N N . GLY A 1 5 ? 2.484 3.118 1.652 1.00 0.00 6 GLY A N 12
ATOM 2408 C CA . GLY A 1 5 ? 2.301 4.545 1.279 1.00 0.00 6 GLY A CA 12
ATOM 2409 C C . GLY A 1 5 ? 1.740 4.626 -0.171 1.00 0.00 6 GLY A C 12
ATOM 2410 O O . GLY A 1 5 ? 1.101 3.669 -0.620 1.00 0.00 6 GLY A O 12
ATOM 2433 N N . ASP A 1 7 ? 0.386 4.556 -4.061 1.00 0.00 8 ASP A N 12
ATOM 2434 C CA . ASP A 1 7 ? -1.004 5.056 -4.243 1.00 0.00 8 ASP A CA 12
ATOM 2435 C C . ASP A 1 7 ? -1.924 4.369 -3.186 1.00 0.00 8 ASP A C 12
ATOM 2436 O O . ASP A 1 7 ? -1.423 3.992 -2.123 1.00 0.00 8 ASP A O 12
ATOM 2455 N N . ASP A 1 9 ? -6.505 3.383 -1.633 1.00 0.00 10 ASP A N 12
ATOM 2456 C CA . ASP A 1 9 ? -7.802 4.029 -1.280 1.00 0.00 10 ASP A CA 12
ATOM 2457 C C . ASP A 1 9 ? -7.683 4.717 0.117 1.00 0.00 10 ASP A C 12
ATOM 2458 O O . ASP A 1 9 ? -8.516 5.566 0.438 1.00 0.00 10 ASP A O 12
ATOM 2467 N N . GLY A 1 10 ? -6.623 4.490 0.922 1.00 0.00 11 GLY A N 12
ATOM 2468 C CA . GLY A 1 10 ? -6.559 4.797 2.377 1.00 0.00 11 GLY A CA 12
ATOM 2469 C C . GLY A 1 10 ? -5.260 5.593 2.699 1.00 0.00 11 GLY A C 12
ATOM 2470 O O . GLY A 1 10 ? -5.356 6.781 3.017 1.00 0.00 11 GLY A O 12
ATOM 2557 N N . TRP A 1 1 ? -3.536 -5.160 -2.644 1.00 0.00 2 TRP A N 13
ATOM 2558 C CA . TRP A 1 1 ? -3.743 -5.077 -1.173 1.00 0.00 2 TRP A CA 13
ATOM 2559 C C . TRP A 1 1 ? -2.887 -3.895 -0.606 1.00 0.00 2 TRP A C 13
ATOM 2560 O O . TRP A 1 1 ? -3.426 -2.792 -0.489 1.00 0.00 2 TRP A O 13
ATOM 2595 N N . ASP A 1 3 ? 0.429 -1.549 -0.775 1.00 0.00 4 ASP A N 13
ATOM 2596 C CA . ASP A 1 3 ? 1.474 -1.115 -1.741 1.00 0.00 4 ASP A CA 13
ATOM 2597 C C . ASP A 1 3 ? 2.700 -0.553 -0.958 1.00 0.00 4 ASP A C 13
ATOM 2598 O O . ASP A 1 3 ? 3.743 -1.210 -0.932 1.00 0.00 4 ASP A O 13
ATOM 2607 N N . THR A 1 4 ? 2.619 0.578 -0.226 1.00 0.00 5 THR A N 13
ATOM 2608 C CA . THR A 1 4 ? 3.767 1.459 0.120 1.00 0.00 5 THR A CA 13
ATOM 2609 C C . THR A 1 4 ? 3.432 2.972 -0.059 1.00 0.00 5 THR A C 13
ATOM 2610 O O . THR A 1 4 ? 3.531 3.462 -1.193 1.00 0.00 5 THR A O 13
ATOM 2620 N N . GLY A 1 5 ? 3.154 3.792 0.973 1.00 0.00 6 GLY A N 13
ATOM 2621 C CA . GLY A 1 5 ? 3.313 5.270 0.963 1.00 0.00 6 GLY A CA 13
ATOM 2622 C C . GLY A 1 5 ? 2.198 5.895 0.070 1.00 0.00 6 GLY A C 13
ATOM 2623 O O . GLY A 1 5 ? 1.510 5.145 -0.628 1.00 0.00 6 GLY A O 13
ATOM 2646 N N . ASP A 1 7 ? -0.627 6.241 -1.827 1.00 0.00 8 ASP A N 13
ATOM 2647 C CA . ASP A 1 7 ? -1.357 5.848 -3.063 1.00 0.00 8 ASP A CA 13
ATOM 2648 C C . ASP A 1 7 ? -1.909 4.401 -2.880 1.00 0.00 8 ASP A C 13
ATOM 2649 O O . ASP A 1 7 ? -1.330 3.642 -2.098 1.00 0.00 8 ASP A O 13
ATOM 2668 N N . ASP A 1 9 ? -5.778 1.779 -2.561 1.00 0.00 10 ASP A N 13
ATOM 2669 C CA . ASP A 1 9 ? -7.169 2.003 -2.073 1.00 0.00 10 ASP A CA 13
ATOM 2670 C C . ASP A 1 9 ? -7.145 2.314 -0.543 1.00 0.00 10 ASP A C 13
ATOM 2671 O O . ASP A 1 9 ? -8.187 2.676 0.008 1.00 0.00 10 ASP A O 13
ATOM 2680 N N . GLY A 1 10 ? -5.991 2.313 0.158 1.00 0.00 11 GLY A N 13
ATOM 2681 C CA . GLY A 1 10 ? -5.775 2.938 1.490 1.00 0.00 11 GLY A CA 13
ATOM 2682 C C . GLY A 1 10 ? -4.387 3.651 1.526 1.00 0.00 11 GLY A C 13
ATOM 2683 O O . GLY A 1 10 ? -4.201 4.613 0.775 1.00 0.00 11 GLY A O 13
ATOM 2770 N N . TRP A 1 1 ? -2.053 -7.828 -0.078 1.00 0.00 2 TRP A N 14
ATOM 2771 C CA . TRP A 1 1 ? -0.721 -7.169 -0.067 1.00 0.00 2 TRP A CA 14
ATOM 2772 C C . TRP A 1 1 ? -0.880 -5.700 0.434 1.00 0.00 2 TRP A C 14
ATOM 2773 O O . TRP A 1 1 ? -0.611 -5.435 1.606 1.00 0.00 2 TRP A O 14
ATOM 2808 N N . ASP A 1 3 ? -0.216 -1.122 -1.405 1.00 0.00 4 ASP A N 14
ATOM 2809 C CA . ASP A 1 3 ? 0.736 -0.358 -2.256 1.00 0.00 4 ASP A CA 14
ATOM 2810 C C . ASP A 1 3 ? 2.112 -0.254 -1.529 1.00 0.00 4 ASP A C 14
ATOM 2811 O O . ASP A 1 3 ? 3.105 -0.753 -2.065 1.00 0.00 4 ASP A O 14
ATOM 2820 N N . THR A 1 4 ? 2.269 0.440 -0.385 1.00 0.00 5 THR A N 14
ATOM 2821 C CA . THR A 1 4 ? 3.538 1.085 0.055 1.00 0.00 5 THR A CA 14
ATOM 2822 C C . THR A 1 4 ? 3.605 2.586 -0.360 1.00 0.00 5 THR A C 14
ATOM 2823 O O . THR A 1 4 ? 3.919 2.862 -1.524 1.00 0.00 5 THR A O 14
ATOM 2833 N N . GLY A 1 5 ? 3.289 3.598 0.477 1.00 0.00 6 GLY A N 14
ATOM 2834 C CA . GLY A 1 5 ? 3.773 4.996 0.328 1.00 0.00 6 GLY A CA 14
ATOM 2835 C C . GLY A 1 5 ? 2.634 5.877 -0.266 1.00 0.00 6 GLY A C 14
ATOM 2836 O O . GLY A 1 5 ? 1.469 5.633 0.055 1.00 0.00 6 GLY A O 14
ATOM 2859 N N . ASP A 1 7 ? -0.006 6.947 -2.116 1.00 0.00 8 ASP A N 14
ATOM 2860 C CA . ASP A 1 7 ? -1.410 6.988 -2.610 1.00 0.00 8 ASP A CA 14
ATOM 2861 C C . ASP A 1 7 ? -2.065 5.592 -2.381 1.00 0.00 8 ASP A C 14
ATOM 2862 O O . ASP A 1 7 ? -1.432 4.731 -1.768 1.00 0.00 8 ASP A O 14
ATOM 2881 N N . ASP A 1 9 ? -5.935 2.685 -2.585 1.00 0.00 10 ASP A N 14
ATOM 2882 C CA . ASP A 1 9 ? -7.339 2.605 -2.091 1.00 0.00 10 ASP A CA 14
ATOM 2883 C C . ASP A 1 9 ? -7.343 2.469 -0.534 1.00 0.00 10 ASP A C 14
ATOM 2884 O O . ASP A 1 9 ? -8.421 2.457 0.062 1.00 0.00 10 ASP A O 14
ATOM 2893 N N . GLY A 1 10 ? -6.191 2.410 0.168 1.00 0.00 11 GLY A N 14
ATOM 2894 C CA . GLY A 1 10 ? -6.041 2.700 1.618 1.00 0.00 11 GLY A CA 14
ATOM 2895 C C . GLY A 1 10 ? -4.830 3.653 1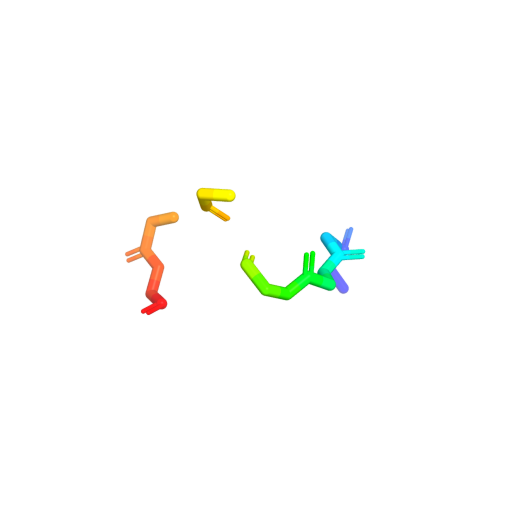.853 1.00 0.00 11 GLY A C 14
ATOM 2896 O O . GLY A 1 10 ? -4.880 4.798 1.398 1.00 0.00 11 GLY A O 14
ATOM 2983 N N . TRP A 1 1 ? 2.041 -7.438 -4.038 1.00 0.00 2 TRP A N 15
ATOM 2984 C CA . TRP A 1 1 ? 2.696 -6.761 -2.887 1.00 0.00 2 TRP A CA 15
ATOM 2985 C C . TRP A 1 1 ? 1.733 -6.790 -1.659 1.00 0.00 2 TRP A C 15
ATOM 2986 O O . TRP A 1 1 ? 1.946 -7.596 -0.750 1.00 0.00 2 TRP A O 15
ATOM 3021 N N . ASP A 1 3 ? -0.566 -3.135 -0.420 1.00 0.00 4 ASP A N 15
ATOM 3022 C CA . ASP A 1 3 ? -0.275 -1.684 -0.523 1.00 0.00 4 ASP A CA 15
ATOM 3023 C C . ASP A 1 3 ? 1.120 -1.308 0.057 1.00 0.00 4 ASP A C 15
ATOM 3024 O O . ASP A 1 3 ? 1.983 -2.194 0.153 1.00 0.00 4 ASP A O 15
ATOM 3033 N N . THR A 1 4 ? 1.493 -0.036 0.315 1.00 0.00 5 THR A N 15
ATOM 3034 C CA . THR A 1 4 ? 2.903 0.447 0.452 1.00 0.00 5 THR A CA 15
ATOM 3035 C C . THR A 1 4 ? 3.119 1.822 -0.250 1.00 0.00 5 THR A C 15
ATOM 3036 O O . THR A 1 4 ? 3.148 1.857 -1.484 1.00 0.00 5 THR A O 15
ATOM 3046 N N . GLY A 1 5 ? 3.155 2.986 0.433 1.00 0.00 6 GLY A N 15
ATOM 3047 C CA . GLY A 1 5 ? 3.813 4.236 -0.027 1.00 0.00 6 GLY A CA 15
ATOM 3048 C C . GLY A 1 5 ? 2.723 5.316 -0.291 1.00 0.00 6 GLY A C 15
ATOM 3049 O O . GLY A 1 5 ? 1.607 5.171 0.218 1.00 0.00 6 GLY A O 15
ATOM 3072 N N . ASP A 1 7 ? -0.177 6.504 -2.916 1.00 0.00 8 ASP A N 15
ATOM 3073 C C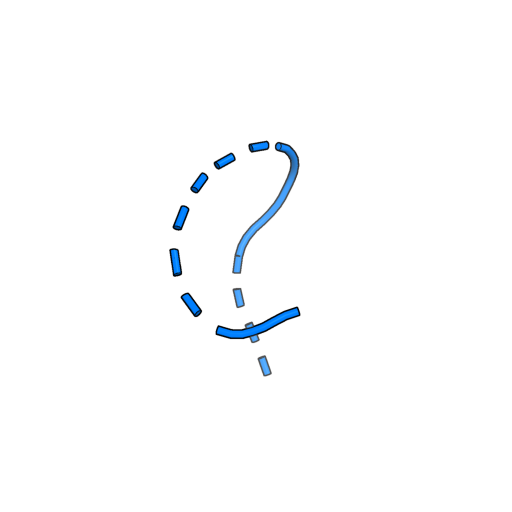A . ASP A 1 7 ? -0.979 5.469 -3.622 1.00 0.00 8 ASP A CA 15
ATOM 3074 C C . ASP A 1 7 ? -2.100 4.972 -2.659 1.00 0.00 8 ASP A C 15
ATOM 3075 O O . ASP A 1 7 ? -1.970 5.182 -1.448 1.00 0.00 8 ASP A O 15
ATOM 3094 N N . ASP A 1 9 ? -6.622 3.883 -1.490 1.00 0.00 10 ASP A N 15
ATOM 3095 C CA . ASP A 1 9 ? -7.938 4.570 -1.344 1.00 0.00 10 ASP A CA 15
ATOM 3096 C C . ASP A 1 9 ? -8.055 5.184 0.088 1.00 0.00 10 ASP A C 15
ATOM 3097 O O . ASP A 1 9 ? -8.899 6.056 0.299 1.00 0.00 10 ASP A O 15
ATOM 3106 N N . GLY A 1 10 ? -7.187 4.849 1.065 1.00 0.00 11 GLY A N 15
ATOM 3107 C CA . GLY A 1 10 ? -7.409 5.048 2.522 1.00 0.00 11 GLY A CA 15
ATOM 3108 C C . GLY A 1 10 ? -6.095 5.524 3.211 1.00 0.00 11 GLY A C 15
ATOM 3109 O O . GLY A 1 10 ? -6.174 6.202 4.237 1.00 0.00 11 GLY A O 15
ATOM 3196 N N . TRP A 1 1 ? 1.580 -8.383 -0.907 1.00 0.00 2 TRP A N 16
ATOM 3197 C CA . TRP A 1 1 ? 1.904 -7.396 0.158 1.00 0.00 2 TRP A CA 16
ATOM 3198 C C . TRP A 1 1 ? 0.641 -6.530 0.456 1.00 0.00 2 TRP A C 16
ATOM 3199 O O . TRP A 1 1 ? 0.159 -6.545 1.592 1.00 0.00 2 TRP A O 16
ATOM 3234 N N . ASP A 1 3 ? -0.747 -1.980 -0.597 1.00 0.00 4 ASP A N 16
ATOM 3235 C CA . ASP A 1 3 ? -0.631 -0.762 -1.442 1.00 0.00 4 ASP A CA 16
ATOM 3236 C C . ASP A 1 3 ? 0.866 -0.330 -1.526 1.00 0.00 4 ASP A C 16
ATOM 3237 O O . ASP A 1 3 ? 1.561 -0.755 -2.450 1.00 0.00 4 ASP A O 16
ATOM 3246 N N . THR A 1 4 ? 1.383 0.593 -0.687 1.00 0.00 5 THR A N 16
ATOM 3247 C CA . THR A 1 4 ? 2.831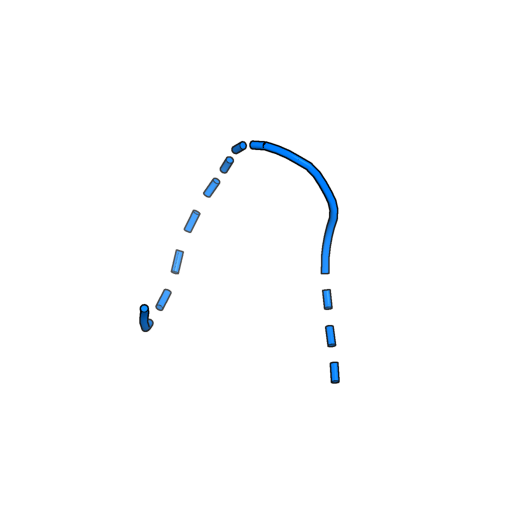 0.872 -0.494 1.00 0.00 5 THR A CA 16
ATOM 3248 C C . THR A 1 4 ? 3.186 2.372 -0.725 1.00 0.00 5 THR A C 16
ATOM 3249 O O . THR A 1 4 ? 3.263 2.792 -1.884 1.00 0.00 5 THR A O 16
ATOM 3259 N N . GLY A 1 5 ? 3.354 3.242 0.292 1.00 0.00 6 GLY A N 16
ATOM 3260 C CA . GLY A 1 5 ? 4.120 4.514 0.218 1.00 0.00 6 GLY A CA 16
ATOM 3261 C C . GLY A 1 5 ? 3.167 5.646 -0.278 1.00 0.00 6 GLY A C 16
ATOM 3262 O O . GLY A 1 5 ? 2.004 5.650 0.132 1.00 0.00 6 GLY A O 16
ATOM 3285 N N . ASP A 1 7 ? 0.616 6.679 -2.896 1.00 0.00 8 ASP A N 16
ATOM 3286 C CA . ASP A 1 7 ? -0.815 6.946 -3.209 1.00 0.00 8 ASP A CA 16
ATOM 3287 C C . ASP A 1 7 ? -1.692 5.856 -2.522 1.00 0.00 8 ASP A C 16
ATOM 3288 O O . ASP A 1 7 ? -1.157 5.068 -1.739 1.00 0.00 8 ASP A O 16
ATOM 3307 N N . ASP A 1 9 ? -6.288 4.149 -1.744 1.00 0.00 10 ASP A N 16
ATOM 3308 C CA . ASP A 1 9 ? -7.741 4.432 -1.577 1.00 0.00 10 ASP A CA 16
ATOM 3309 C C . ASP A 1 9 ? -8.039 4.781 -0.082 1.00 0.00 10 ASP A C 16
ATOM 3310 O O . ASP A 1 9 ? -9.117 5.305 0.204 1.00 0.00 10 ASP A O 16
ATOM 3319 N N . GLY A 1 10 ? -7.109 4.614 0.878 1.00 0.00 11 GLY A N 16
ATOM 3320 C CA . GLY A 1 10 ? -7.355 4.631 2.346 1.00 0.00 11 GLY A CA 16
ATOM 3321 C C . GLY A 1 10 ? -6.807 3.323 2.992 1.00 0.00 11 GLY A C 16
ATOM 3322 O O . GLY A 1 10 ? -7.611 2.525 3.487 1.00 0.00 11 GLY A O 16
ATOM 3409 N N . TRP A 1 1 ? -0.322 -6.521 -4.276 1.00 0.00 2 TRP A N 17
ATOM 3410 C CA . TRP A 1 1 ? -1.100 -6.644 -3.015 1.00 0.00 2 TRP A CA 17
ATOM 3411 C C . TRP A 1 1 ? -0.887 -5.357 -2.154 1.00 0.00 2 TRP A C 17
ATOM 3412 O O . TRP A 1 1 ? -1.610 -4.379 -2.356 1.00 0.00 2 TRP A O 17
ATOM 3447 N N . ASP A 1 3 ? 0.430 -1.766 -0.702 1.00 0.00 4 ASP A N 17
ATOM 3448 C CA . ASP A 1 3 ? 0.994 -0.670 -1.536 1.00 0.00 4 ASP A CA 17
ATOM 3449 C C . ASP A 1 3 ? 2.247 -0.065 -0.833 1.00 0.00 4 ASP A C 17
ATOM 3450 O O . ASP A 1 3 ? 3.232 0.218 -1.525 1.00 0.00 4 ASP A O 17
ATOM 3459 N N . THR A 1 4 ? 2.263 0.277 0.475 1.00 0.00 5 THR A N 17
ATOM 3460 C CA . THR A 1 4 ? 3.504 0.546 1.258 1.00 0.00 5 THR A CA 17
ATOM 3461 C C . THR A 1 4 ? 4.092 1.960 0.958 1.00 0.00 5 THR A C 17
ATOM 3462 O O . THR A 1 4 ? 5.222 2.076 0.472 1.00 0.00 5 THR A O 17
ATOM 3472 N N . GLY A 1 5 ? 3.434 3.084 1.321 1.00 0.00 6 GLY A N 17
ATOM 3473 C CA . GLY A 1 5 ? 3.682 4.437 0.760 1.00 0.00 6 GLY A CA 17
ATOM 3474 C C . GLY A 1 5 ? 2.405 4.919 0.011 1.00 0.00 6 GLY A C 17
ATOM 3475 O O . GLY A 1 5 ? 1.303 4.511 0.388 1.00 0.00 6 GLY A O 17
ATOM 3498 N N . ASP A 1 7 ? -0.141 5.876 -3.286 1.00 0.00 8 ASP A N 17
ATOM 3499 C CA . ASP A 1 7 ? -1.498 5.668 -3.868 1.00 0.00 8 ASP A CA 17
ATOM 3500 C C . ASP A 1 7 ? -2.039 4.286 -3.394 1.00 0.00 8 ASP A C 17
ATOM 3501 O O . ASP A 1 7 ? -1.236 3.439 -2.994 1.00 0.00 8 ASP A O 17
ATOM 3520 N N . ASP A 1 9 ? -6.075 2.436 -1.362 1.00 0.00 10 ASP A N 17
ATOM 3521 C CA . ASP A 1 9 ? -7.428 2.757 -0.825 1.00 0.00 10 ASP A CA 17
ATOM 3522 C C . ASP A 1 9 ? -7.292 3.440 0.574 1.00 0.00 10 ASP A C 17
ATOM 3523 O O . ASP A 1 9 ? -8.257 4.055 1.035 1.00 0.00 10 ASP A O 17
ATOM 3532 N N . GLY A 1 10 ? -6.113 3.471 1.229 1.00 0.00 11 GLY A N 17
ATOM 3533 C CA . GLY A 1 10 ? -5.934 3.801 2.669 1.00 0.00 11 GLY A CA 17
ATOM 3534 C C . GLY A 1 10 ? -4.940 4.994 2.823 1.00 0.00 11 GLY A C 17
ATOM 3535 O O . GLY A 1 10 ? -5.331 6.028 3.367 1.00 0.00 11 GLY A O 17
#

Radius of gyration: 5.92 Å; Cα contacts (8 Å, |Δi|>4): 0; chains: 1; bounding box: 12×12×5 Å